Protein AF-A0A9E2UN70-F1 (afdb_monomer_lite)

Secondary structure (DSSP, 8-state):
----HHHHHHHHHHHHHHHH-SS-TTEEEPTT-SSEEEEEETTEEEEEE----PPP--------

Foldseek 3Di:
DDDDPVQVVQVVVVVVCCVVPVDPPQKDADPPDPFWIWHDRPPDIDIDGDDDPDDDDDDDDDDD

Structure (mmCIF, N/CA/C/O backbone):
data_AF-A0A9E2UN70-F1
#
_entry.id   AF-A0A9E2UN70-F1
#
loop_
_atom_site.group_PDB
_atom_site.id
_atom_site.type_symbol
_atom_site.label_atom_id
_atom_site.label_alt_id
_atom_site.label_comp_id
_atom_site.label_asym_id
_atom_site.label_entity_id
_atom_site.label_seq_id
_atom_site.pdbx_PDB_ins_code
_atom_site.Cartn_x
_atom_site.Cartn_y
_atom_site.Cartn_z
_atom_site.occupancy
_atom_site.B_iso_or_equiv
_atom_site.auth_seq_id
_atom_site.auth_comp_id
_atom_site.auth_asym_id
_atom_site.auth_atom_id
_atom_site.pdbx_PDB_model_num
ATOM 1 N N . MET A 1 1 ? -19.708 13.337 0.029 1.00 55.38 1 MET A N 1
ATOM 2 C CA . MET A 1 1 ? -19.088 12.156 0.670 1.00 55.38 1 MET A CA 1
ATOM 3 C C . MET A 1 1 ? -18.033 12.667 1.640 1.00 55.38 1 MET A C 1
ATOM 5 O O . MET A 1 1 ? -17.152 13.395 1.207 1.00 55.38 1 MET A O 1
ATOM 9 N N . LYS A 1 2 ? -18.182 12.408 2.942 1.00 80.94 2 LYS A N 1
ATOM 10 C CA . LYS A 1 2 ? -17.261 12.882 3.985 1.00 80.94 2 LYS A CA 1
ATOM 11 C C . LYS A 1 2 ? -16.534 11.662 4.536 1.00 80.94 2 LYS A C 1
ATOM 13 O O . LYS A 1 2 ? -17.192 10.671 4.837 1.00 80.94 2 LYS A O 1
ATOM 18 N N . ILE A 1 3 ? -15.209 11.720 4.608 1.00 80.56 3 ILE A N 1
ATOM 19 C CA . ILE A 1 3 ? -14.426 10.656 5.236 1.00 80.56 3 ILE A CA 1
ATOM 20 C C . ILE A 1 3 ? -14.680 10.744 6.739 1.00 80.56 3 ILE A C 1
ATOM 22 O O . ILE A 1 3 ? -14.599 11.827 7.324 1.00 80.56 3 ILE A O 1
ATOM 26 N N . ASP A 1 4 ? -15.032 9.621 7.351 1.00 86.44 4 ASP A N 1
ATOM 27 C CA . ASP A 1 4 ? -15.197 9.553 8.797 1.00 86.44 4 ASP A CA 1
ATOM 28 C C . ASP A 1 4 ? -13.833 9.785 9.476 1.00 86.44 4 ASP A C 1
ATOM 30 O O . ASP A 1 4 ? -12.814 9.214 9.075 1.00 86.44 4 ASP A O 1
ATOM 34 N N . LYS A 1 5 ? -13.810 10.667 10.484 1.00 84.88 5 LYS A N 1
ATOM 35 C CA . LYS A 1 5 ? -12.590 11.137 11.158 1.00 84.88 5 LYS A CA 1
ATOM 36 C C . LYS A 1 5 ? -11.725 9.985 11.657 1.00 84.88 5 LYS A C 1
ATOM 38 O O . LYS A 1 5 ? -10.505 10.094 11.592 1.00 84.88 5 LYS A O 1
ATO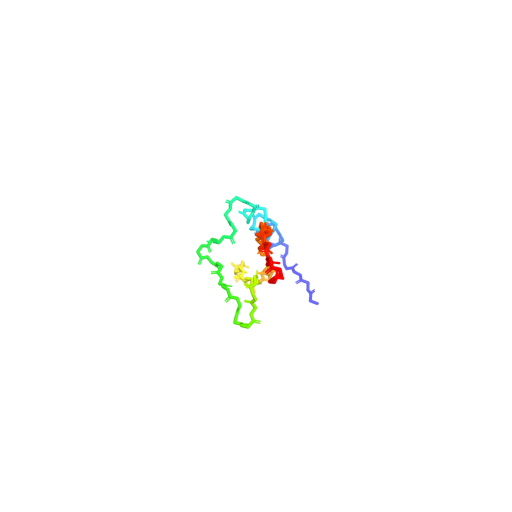M 43 N N . GLN A 1 6 ? -12.339 8.878 12.079 1.00 85.38 6 GLN A N 1
ATOM 44 C CA . GLN A 1 6 ? -11.611 7.696 12.547 1.00 85.38 6 GLN A CA 1
ATOM 45 C C . GLN A 1 6 ? -10.709 7.058 11.473 1.00 85.38 6 GLN A C 1
ATOM 47 O O . GLN A 1 6 ? -9.765 6.345 11.808 1.00 85.38 6 GLN A O 1
ATOM 52 N N . TYR A 1 7 ? -10.996 7.285 10.187 1.00 91.19 7 TYR A N 1
ATOM 53 C CA . TYR A 1 7 ? -10.198 6.758 9.080 1.00 91.19 7 TYR A CA 1
ATOM 54 C C . TYR A 1 7 ? -9.168 7.753 8.565 1.00 91.19 7 TYR A C 1
ATOM 56 O O . TYR A 1 7 ? -8.206 7.313 7.953 1.00 91.19 7 TYR A O 1
ATOM 64 N N . ILE A 1 8 ? -9.321 9.058 8.819 1.00 93.06 8 ILE A N 1
ATOM 65 C CA . ILE A 1 8 ? -8.366 10.070 8.340 1.00 93.06 8 ILE A CA 1
ATOM 66 C C . ILE A 1 8 ? -6.964 9.747 8.854 1.00 93.06 8 ILE A C 1
ATOM 68 O O . ILE A 1 8 ? -6.045 9.607 8.055 1.00 93.06 8 ILE A O 1
ATOM 72 N N . GLN A 1 9 ? -6.823 9.543 10.165 1.00 94.00 9 GLN A N 1
ATOM 73 C CA . GLN A 1 9 ? -5.532 9.220 10.769 1.00 94.00 9 GLN A CA 1
ATOM 74 C C . GLN A 1 9 ? -4.959 7.900 10.232 1.00 94.00 9 GLN A C 1
ATOM 76 O O . GLN A 1 9 ? -3.820 7.868 9.783 1.00 94.00 9 GLN A O 1
ATOM 81 N N . LYS A 1 10 ? -5.784 6.848 10.145 1.00 95.00 10 LYS A N 1
ATOM 82 C CA . LYS A 1 10 ? -5.371 5.545 9.593 1.00 95.00 10 LYS A CA 1
ATOM 83 C C . LYS A 1 10 ? -4.922 5.628 8.133 1.00 95.00 10 LYS A C 1
ATOM 85 O O . LYS A 1 10 ? -4.030 4.898 7.722 1.00 95.00 10 LYS A O 1
ATOM 90 N N . ILE A 1 11 ? -5.573 6.470 7.329 1.00 95.62 11 ILE A N 1
ATOM 91 C CA . ILE A 1 11 ? -5.215 6.681 5.922 1.00 95.62 11 ILE A CA 1
ATOM 92 C C . ILE A 1 11 ? -3.871 7.404 5.831 1.00 95.62 11 ILE A C 1
ATOM 94 O O . ILE A 1 11 ? -3.046 7.001 5.018 1.00 95.62 11 ILE A O 1
ATOM 98 N N . VAL A 1 12 ? -3.645 8.429 6.657 1.00 95.69 12 VAL A N 1
ATOM 99 C CA . VAL A 1 12 ? -2.371 9.164 6.695 1.00 95.69 12 VAL A CA 1
ATOM 100 C C . VAL A 1 12 ? -1.227 8.235 7.095 1.00 95.69 12 VAL A C 1
ATOM 102 O O . VAL A 1 12 ? -0.281 8.100 6.327 1.00 95.69 12 VAL A O 1
ATOM 105 N N . GLU A 1 13 ? -1.362 7.505 8.203 1.00 95.75 13 GLU A N 1
ATOM 106 C CA . GLU A 1 13 ? -0.352 6.539 8.667 1.00 95.75 13 GLU A CA 1
ATOM 107 C C . GLU A 1 13 ? -0.062 5.462 7.608 1.00 95.75 13 GLU A C 1
ATOM 109 O O . GLU A 1 13 ? 1.088 5.103 7.351 1.00 95.75 13 GLU A O 1
ATOM 114 N N . ALA A 1 14 ? -1.108 4.964 6.940 1.00 96.19 14 ALA A N 1
ATOM 115 C CA . ALA A 1 14 ? -0.956 4.003 5.857 1.00 96.19 14 ALA A CA 1
ATOM 116 C C . ALA A 1 14 ? -0.173 4.588 4.669 1.00 96.19 14 ALA A C 1
ATOM 118 O O . ALA A 1 14 ? 0.681 3.894 4.124 1.00 96.19 14 ALA A O 1
ATOM 119 N N . ILE A 1 15 ? -0.437 5.839 4.277 1.00 96.31 15 ILE A N 1
ATOM 120 C CA . ILE A 1 15 ? 0.291 6.525 3.198 1.00 96.31 15 ILE A CA 1
ATOM 121 C C . ILE A 1 15 ? 1.753 6.742 3.587 1.00 96.31 15 ILE A C 1
ATOM 123 O O . ILE A 1 15 ? 2.630 6.453 2.780 1.00 96.31 15 ILE A O 1
ATOM 127 N N . GLU A 1 16 ? 2.025 7.200 4.808 1.00 97.00 16 GLU A N 1
ATOM 128 C CA . GLU A 1 16 ? 3.393 7.407 5.297 1.00 97.00 16 GLU A CA 1
ATOM 129 C C . GLU A 1 16 ? 4.195 6.098 5.278 1.00 97.00 16 GLU A C 1
ATOM 131 O O . GLU A 1 16 ? 5.330 6.071 4.805 1.00 97.00 16 GLU A O 1
ATOM 136 N N . SER A 1 17 ? 3.578 4.976 5.667 1.00 96.19 17 SER A N 1
ATOM 137 C CA . SER A 1 17 ? 4.236 3.661 5.642 1.00 96.19 17 SER A CA 1
ATOM 138 C C . SER A 1 17 ? 4.611 3.156 4.239 1.00 96.19 17 SER A C 1
ATOM 140 O O . SER A 1 17 ? 5.488 2.299 4.116 1.00 96.19 17 SER A O 1
ATOM 142 N N . LEU A 1 18 ? 3.985 3.683 3.174 1.00 96.38 18 LEU A N 1
ATOM 143 C CA . LEU A 1 18 ? 4.291 3.288 1.792 1.00 96.38 18 LEU A CA 1
ATOM 144 C C . LEU A 1 18 ? 5.688 3.729 1.344 1.00 96.38 18 LEU A C 1
ATOM 146 O O . LEU A 1 18 ? 6.219 3.141 0.404 1.00 96.38 18 LEU A O 1
ATOM 150 N N . ALA A 1 19 ? 6.279 4.736 1.994 1.00 93.75 19 ALA A N 1
ATOM 151 C CA . ALA A 1 19 ? 7.651 5.151 1.716 1.00 93.75 19 ALA A CA 1
ATOM 152 C C . ALA A 1 19 ? 8.666 4.066 2.118 1.00 93.75 19 ALA A C 1
ATOM 154 O O . ALA A 1 19 ? 9.600 3.792 1.370 1.00 93.75 19 ALA A O 1
ATOM 155 N N . GLU A 1 20 ? 8.441 3.415 3.263 1.00 96.06 20 GLU A N 1
ATOM 156 C CA . GLU A 1 20 ? 9.311 2.359 3.799 1.00 96.06 20 GLU A CA 1
ATOM 157 C C . GLU A 1 20 ? 9.051 1.005 3.129 1.00 96.06 20 GLU A C 1
ATOM 159 O O . GLU A 1 20 ? 9.971 0.264 2.784 1.00 96.06 20 GLU A O 1
ATOM 164 N N . ASN A 1 21 ? 7.775 0.668 2.929 1.00 96.19 21 ASN A N 1
ATOM 165 C CA . ASN A 1 21 ? 7.367 -0.538 2.226 1.00 96.19 21 ASN A CA 1
ATOM 166 C C . ASN A 1 21 ? 6.294 -0.193 1.188 1.00 96.19 21 ASN A C 1
ATOM 168 O O . ASN A 1 21 ? 5.109 -0.166 1.525 1.00 96.19 21 ASN A O 1
ATOM 172 N N . PRO A 1 22 ? 6.671 -0.002 -0.086 1.00 95.44 22 PRO A N 1
ATOM 173 C CA . PRO A 1 22 ? 5.718 0.330 -1.137 1.00 95.44 22 PRO A CA 1
ATOM 174 C C . PRO A 1 22 ? 4.781 -0.829 -1.502 1.00 95.44 22 PRO A C 1
ATOM 176 O O . PRO A 1 22 ? 3.810 -0.607 -2.222 1.00 95.44 22 PRO A O 1
ATOM 179 N N . PHE A 1 23 ? 5.013 -2.058 -1.025 1.00 96.19 23 PHE A N 1
ATOM 180 C CA . PHE A 1 23 ? 4.192 -3.235 -1.341 1.00 96.19 23 PHE A CA 1
ATOM 181 C C . PHE A 1 23 ? 3.755 -3.998 -0.078 1.00 96.19 23 PHE A C 1
ATOM 183 O O . PHE A 1 23 ? 4.054 -5.187 0.072 1.00 96.19 23 PHE A O 1
ATOM 190 N N . PRO A 1 24 ? 3.013 -3.363 0.849 1.00 96.12 24 PRO A N 1
ATOM 191 C CA . PRO A 1 24 ? 2.545 -4.040 2.052 1.00 96.12 24 PRO A CA 1
ATOM 192 C C . PRO A 1 24 ? 1.517 -5.134 1.694 1.00 96.12 24 PRO A C 1
ATOM 194 O O . PRO A 1 24 ? 0.879 -5.053 0.640 1.00 96.12 24 PRO A O 1
ATOM 197 N N . PRO A 1 25 ? 1.251 -6.125 2.567 1.00 94.12 25 PRO A N 1
ATOM 198 C CA . PRO A 1 25 ? 0.360 -7.257 2.259 1.00 94.12 25 PRO A CA 1
ATOM 199 C C . PRO A 1 25 ? -1.071 -6.880 1.835 1.00 94.12 25 PRO A C 1
ATOM 201 O O . PRO A 1 25 ? -1.753 -7.633 1.143 1.00 94.12 25 PRO A O 1
ATOM 204 N N . GLN A 1 26 ? -1.550 -5.709 2.257 1.00 94.62 26 GLN A N 1
ATOM 205 C CA . GLN A 1 26 ? -2.877 -5.190 1.913 1.00 94.62 26 GLN A CA 1
ATOM 206 C C . GLN A 1 26 ? -2.909 -4.452 0.564 1.00 94.62 26 GLN A C 1
ATOM 208 O O . GLN A 1 26 ? -3.986 -4.042 0.110 1.00 94.62 26 GLN A O 1
ATOM 213 N N . SER A 1 27 ? -1.751 -4.278 -0.076 1.00 97.31 27 SER A N 1
ATOM 214 C CA . SER A 1 27 ? -1.635 -3.710 -1.412 1.00 97.31 27 SER A CA 1
ATOM 215 C C . SER A 1 27 ? -1.913 -4.757 -2.491 1.00 97.31 27 SER A C 1
ATOM 217 O O . SER A 1 27 ? -1.616 -5.943 -2.350 1.00 97.31 27 SER A O 1
ATOM 219 N N . LYS A 1 28 ? -2.522 -4.325 -3.595 1.00 97.12 28 LYS A N 1
ATOM 220 C CA . LYS A 1 28 ? -2.678 -5.132 -4.811 1.00 97.12 28 LYS A CA 1
ATOM 221 C C . LYS A 1 28 ? -2.388 -4.279 -6.034 1.00 97.12 28 LYS A C 1
ATOM 223 O O . LYS A 1 28 ? -2.922 -3.175 -6.134 1.00 97.12 28 LYS A O 1
ATOM 228 N N . LYS A 1 29 ? -1.611 -4.811 -6.981 1.00 96.69 29 LYS A N 1
ATOM 229 C CA . LYS A 1 29 ? -1.419 -4.181 -8.292 1.00 96.69 29 LYS A CA 1
ATOM 230 C C . LYS A 1 29 ? -2.761 -4.090 -9.020 1.00 96.69 29 LYS A C 1
ATOM 232 O O . LYS A 1 29 ? -3.544 -5.047 -9.017 1.00 96.69 29 LYS A O 1
ATOM 237 N N . LEU A 1 30 ? -3.050 -2.936 -9.609 1.00 96.69 30 LEU A N 1
ATOM 238 C CA . LEU A 1 30 ? -4.229 -2.767 -10.448 1.00 96.69 30 LEU A CA 1
ATOM 239 C C . LEU A 1 30 ? -4.007 -3.464 -11.792 1.00 96.69 30 LEU A C 1
ATOM 241 O O . LEU A 1 30 ? -2.924 -3.403 -12.371 1.00 96.69 30 LEU A O 1
ATOM 245 N N . LYS A 1 31 ? -5.047 -4.134 -12.297 1.00 93.44 31 LYS A N 1
ATOM 246 C CA . LYS A 1 31 ? -5.011 -4.713 -13.645 1.00 93.44 31 LYS A CA 1
ATOM 247 C C . LYS A 1 31 ? -4.904 -3.582 -14.673 1.00 93.44 31 LYS A C 1
ATOM 249 O O . LYS A 1 31 ? -5.543 -2.550 -14.488 1.00 93.44 31 LYS A O 1
ATOM 254 N N . HIS A 1 32 ? -4.151 -3.812 -15.748 1.00 90.31 32 HIS A N 1
ATOM 255 C CA . HIS A 1 32 ? -3.938 -2.847 -16.840 1.00 90.31 32 HIS A CA 1
ATOM 256 C C . HIS A 1 32 ? -3.246 -1.541 -16.417 1.00 90.31 32 HIS A C 1
ATOM 258 O O . HIS A 1 32 ? -3.458 -0.501 -17.031 1.00 90.31 32 HIS A O 1
ATOM 264 N N . SER A 1 33 ? -2.424 -1.587 -15.367 1.00 89.94 33 SER A N 1
ATOM 265 C CA . SER A 1 33 ? -1.526 -0.491 -15.022 1.00 89.94 33 SER A CA 1
ATOM 266 C C . SER A 1 33 ? -0.094 -0.995 -14.901 1.00 89.94 33 SER A C 1
ATOM 268 O O . SER A 1 33 ? 0.157 -2.054 -14.320 1.00 89.94 33 SER A O 1
ATOM 270 N N . GLU A 1 34 ? 0.843 -0.208 -15.424 1.00 86.69 34 GLU A N 1
ATOM 271 C CA . GLU A 1 34 ? 2.275 -0.489 -15.351 1.00 86.69 34 GLU A CA 1
ATOM 272 C C . GLU A 1 34 ? 2.779 -0.449 -13.903 1.00 86.69 34 GLU A C 1
ATOM 274 O O . GLU A 1 34 ? 3.482 -1.365 -13.468 1.00 86.69 34 GLU A O 1
ATOM 279 N N . SER A 1 35 ? 2.345 0.553 -13.132 1.00 92.94 35 SER A N 1
ATOM 280 C CA . SER A 1 35 ? 2.916 0.893 -11.822 1.00 92.94 35 SER A CA 1
ATOM 281 C C . SER A 1 35 ? 1.893 1.324 -10.765 1.00 92.94 35 SER A C 1
ATOM 283 O O . SER A 1 35 ? 2.283 1.831 -9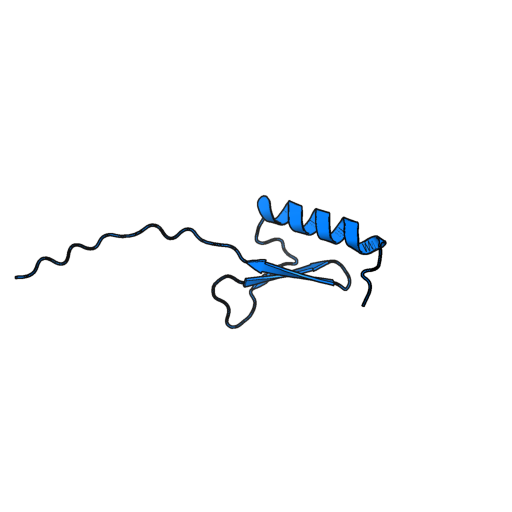.717 1.00 92.94 35 SER A O 1
ATOM 285 N N . SER A 1 36 ? 0.584 1.156 -10.997 1.00 95.88 36 SER A N 1
ATOM 286 C CA . SER A 1 36 ? -0.449 1.546 -10.021 1.00 95.88 36 SER A CA 1
ATOM 287 C C . SER A 1 36 ? -0.909 0.393 -9.132 1.00 95.88 36 SER A C 1
ATOM 289 O O . SER A 1 36 ? -1.153 -0.732 -9.579 1.00 95.88 36 SER A O 1
ATOM 291 N N . TYR A 1 37 ? -1.116 0.717 -7.863 1.00 97.44 37 TYR A N 1
ATOM 292 C CA . TYR A 1 37 ? -1.469 -0.199 -6.791 1.00 97.44 37 TYR A CA 1
ATOM 293 C C . TYR A 1 37 ? -2.643 0.357 -5.986 1.00 97.44 37 TYR A C 1
ATOM 295 O O . TYR A 1 37 ? -2.953 1.548 -6.013 1.00 97.44 37 TYR A O 1
ATOM 303 N N . ARG A 1 38 ? -3.317 -0.533 -5.261 1.00 97.00 38 ARG A N 1
ATOM 304 C CA . ARG A 1 38 ? -4.399 -0.204 -4.336 1.00 97.00 38 ARG A CA 1
ATOM 305 C C . ARG A 1 38 ? -4.102 -0.775 -2.965 1.00 97.00 38 ARG A C 1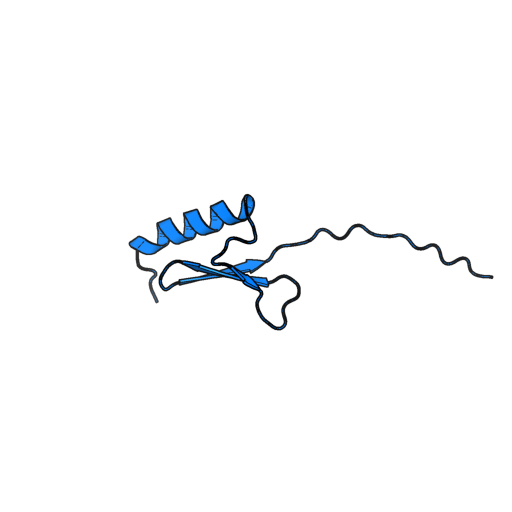
ATOM 307 O O . ARG A 1 38 ? -4.013 -1.994 -2.838 1.00 97.00 38 ARG A O 1
ATOM 314 N N . LEU A 1 39 ? -4.116 0.074 -1.948 1.00 97.69 39 LEU A N 1
ATOM 315 C CA . LEU A 1 39 ? -4.073 -0.294 -0.538 1.00 97.69 39 LEU A CA 1
ATOM 316 C C . LEU A 1 39 ? -5.470 -0.177 0.087 1.00 97.69 39 LEU A C 1
ATOM 318 O O . LEU A 1 39 ? -6.172 0.811 -0.134 1.00 97.69 39 LEU A O 1
ATOM 322 N N . ARG A 1 40 ? -5.906 -1.189 0.847 1.00 96.12 40 ARG A N 1
ATOM 323 C CA . ARG A 1 40 ? -7.178 -1.146 1.589 1.00 96.12 40 ARG A CA 1
ATOM 324 C C . ARG A 1 40 ? -6.939 -0.647 3.015 1.00 96.12 40 ARG A C 1
ATOM 326 O O . ARG A 1 40 ? -6.202 -1.289 3.748 1.00 96.12 40 ARG A O 1
ATOM 333 N N . VAL A 1 41 ? -7.638 0.416 3.416 1.00 95.00 41 VAL A N 1
ATOM 334 C CA . VAL A 1 41 ? -7.604 0.977 4.777 1.00 95.00 41 VAL A CA 1
ATOM 335 C C . VAL A 1 41 ? -9.032 1.013 5.320 1.00 95.00 41 VAL A C 1
ATOM 337 O O . VAL A 1 41 ? -9.789 1.955 5.084 1.00 95.00 41 VAL A O 1
ATOM 340 N N . GLY A 1 42 ? -9.437 -0.073 5.984 1.00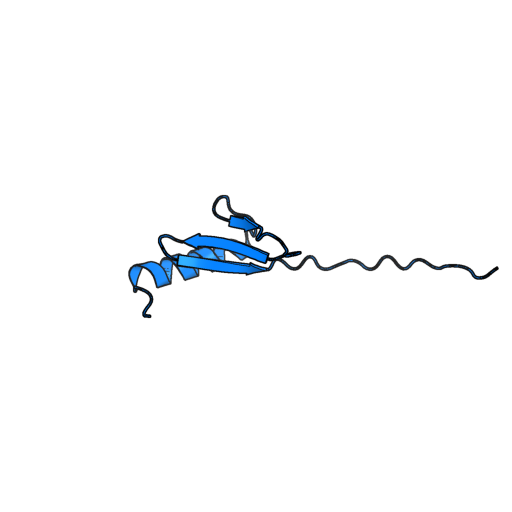 91.56 42 GLY A N 1
ATOM 341 C CA . GLY A 1 42 ? -10.829 -0.283 6.388 1.00 91.56 42 GLY A CA 1
ATOM 342 C C . GLY A 1 42 ? -11.781 -0.301 5.187 1.00 91.56 42 GLY A C 1
ATOM 343 O O . GLY A 1 42 ? -11.671 -1.172 4.313 1.00 91.56 42 GLY A O 1
ATOM 344 N N . ASP A 1 43 ? -12.687 0.676 5.141 1.00 91.75 43 ASP A N 1
ATOM 345 C CA . ASP A 1 43 ? -13.667 0.843 4.057 1.00 91.75 43 ASP A CA 1
ATOM 346 C C . ASP A 1 43 ? -13.151 1.705 2.896 1.00 91.75 43 ASP A C 1
ATOM 348 O O . ASP A 1 43 ? -13.747 1.733 1.814 1.00 91.75 43 ASP A O 1
ATOM 352 N N . TYR A 1 44 ? -11.999 2.353 3.079 1.00 94.44 44 TYR A N 1
ATOM 353 C CA . TYR A 1 44 ? -11.376 3.214 2.083 1.00 94.44 44 TYR A CA 1
ATOM 354 C C . TYR A 1 44 ? -10.297 2.475 1.288 1.00 94.44 44 TYR A C 1
ATOM 356 O O . TYR A 1 44 ? -9.773 1.424 1.677 1.00 94.44 44 TYR A O 1
ATOM 364 N N . ARG A 1 45 ? -9.983 3.028 0.116 1.00 94.81 45 ARG A N 1
ATOM 365 C CA . ARG A 1 45 ? -8.961 2.521 -0.800 1.00 94.81 45 ARG A CA 1
ATOM 366 C C . ARG A 1 45 ? -8.046 3.673 -1.181 1.00 94.81 45 ARG A C 1
ATOM 368 O O . ARG A 1 45 ? -8.526 4.665 -1.720 1.00 94.81 45 ARG A O 1
ATOM 375 N N . VAL A 1 46 ? -6.755 3.515 -0.926 1.00 96.19 46 VAL A N 1
ATOM 376 C CA . VAL A 1 46 ? -5.712 4.428 -1.398 1.00 96.19 46 VAL A CA 1
ATOM 377 C C . VAL A 1 46 ? -5.181 3.872 -2.713 1.00 96.19 46 VAL A C 1
ATOM 379 O O . VAL A 1 46 ? -4.791 2.705 -2.772 1.00 96.19 46 VAL A O 1
ATOM 382 N N . ILE A 1 47 ? -5.206 4.680 -3.770 1.00 97.12 47 ILE A N 1
ATOM 383 C CA . ILE A 1 47 ? -4.570 4.357 -5.050 1.00 97.12 47 ILE A CA 1
ATOM 384 C C 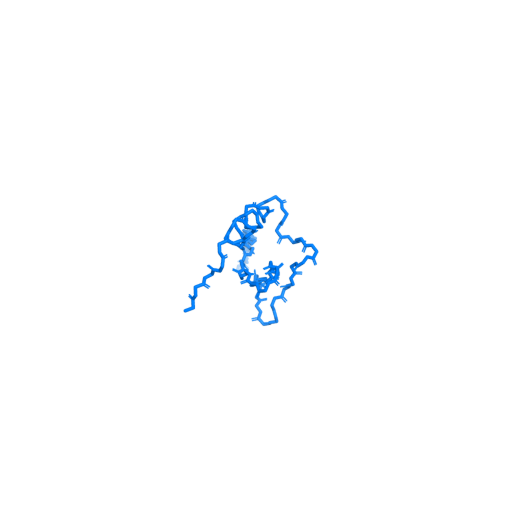. ILE A 1 47 ? -3.251 5.113 -5.103 1.00 97.12 47 ILE A C 1
ATOM 386 O O . ILE A 1 47 ? -3.240 6.321 -4.888 1.00 97.12 47 ILE A O 1
ATOM 390 N N . TYR A 1 48 ? -2.158 4.405 -5.362 1.00 96.69 48 TYR A N 1
ATOM 391 C CA . TYR A 1 48 ? -0.818 4.982 -5.412 1.00 96.69 48 TYR A CA 1
ATOM 392 C C . TYR A 1 48 ? -0.013 4.374 -6.558 1.00 96.69 48 TYR A C 1
ATOM 394 O O . TYR A 1 48 ? -0.380 3.331 -7.109 1.00 96.69 48 TYR A O 1
ATOM 402 N N . GLN A 1 49 ? 1.066 5.049 -6.934 1.00 95.56 49 GLN A N 1
ATOM 403 C CA . GLN A 1 49 ? 1.997 4.608 -7.964 1.00 95.56 49 GLN A CA 1
ATOM 404 C C . GLN A 1 49 ? 3.386 4.438 -7.362 1.00 95.56 49 GLN A C 1
ATOM 406 O O . GLN A 1 49 ? 3.742 5.139 -6.418 1.00 95.56 49 GLN A O 1
ATOM 411 N N . VAL A 1 50 ? 4.142 3.482 -7.894 1.00 92.88 50 VAL A N 1
ATOM 412 C CA . VAL A 1 50 ? 5.547 3.276 -7.535 1.00 92.88 50 VAL A CA 1
ATOM 413 C C . VAL A 1 50 ? 6.379 3.502 -8.785 1.00 92.88 50 VAL A C 1
ATOM 415 O O . VAL A 1 50 ? 6.342 2.696 -9.716 1.00 92.88 50 VAL A O 1
ATOM 418 N N . ASP A 1 51 ? 7.106 4.612 -8.814 1.00 87.31 51 ASP A N 1
ATOM 419 C CA . ASP A 1 51 ? 7.946 4.967 -9.950 1.00 87.31 51 ASP A CA 1
ATOM 420 C C . ASP A 1 51 ? 9.284 4.237 -9.862 1.00 87.31 51 ASP A C 1
ATOM 422 O O . ASP A 1 51 ? 10.112 4.481 -8.985 1.00 87.31 51 ASP A O 1
ATOM 426 N N . HIS A 1 52 ? 9.519 3.330 -10.805 1.00 75.31 52 HIS A N 1
ATOM 427 C CA . HIS A 1 52 ? 10.843 2.766 -11.015 1.00 75.31 52 HIS A CA 1
ATOM 428 C C . HIS A 1 52 ? 11.629 3.741 -11.892 1.00 75.31 52 HIS A C 1
ATOM 430 O O . HIS A 1 52 ? 11.368 3.838 -13.094 1.00 75.31 52 HIS A O 1
ATOM 436 N N . VAL A 1 53 ? 12.584 4.472 -11.311 1.00 75.44 53 VAL A N 1
ATOM 437 C CA . VAL A 1 53 ? 13.526 5.282 -12.095 1.00 75.44 53 VAL A CA 1
ATOM 438 C C . VAL A 1 53 ? 14.247 4.347 -13.068 1.00 75.44 53 VAL A C 1
ATOM 440 O O . VAL A 1 53 ? 15.005 3.468 -12.662 1.00 75.44 53 VAL A O 1
ATOM 443 N N . ARG A 1 54 ? 13.964 4.493 -14.367 1.00 61.97 54 ARG A N 1
ATOM 444 C CA . ARG A 1 54 ? 14.603 3.699 -15.419 1.00 61.97 54 ARG A CA 1
ATOM 445 C C . ARG A 1 54 ? 16.018 4.216 -15.657 1.00 61.97 54 ARG A C 1
ATOM 447 O O . ARG A 1 54 ? 16.210 5.349 -16.091 1.00 61.97 54 ARG A O 1
ATOM 454 N N . THR A 1 55 ? 16.998 3.355 -15.419 1.00 52.78 55 THR A N 1
ATOM 455 C CA . THR A 1 55 ? 18.378 3.532 -15.876 1.00 52.78 55 THR A CA 1
ATOM 456 C C . THR A 1 55 ? 18.417 3.405 -17.399 1.00 52.78 55 THR A C 1
ATOM 458 O O . THR A 1 55 ? 17.906 2.435 -17.959 1.00 52.78 55 THR A O 1
ATOM 461 N N . TRP A 1 56 ? 19.008 4.381 -18.084 1.00 56.69 56 TRP A N 1
ATOM 462 C CA . TRP A 1 56 ? 19.139 4.361 -19.539 1.00 56.69 56 TRP A CA 1
ATOM 463 C C . TRP A 1 56 ? 20.304 3.465 -19.960 1.00 56.69 56 TRP A C 1
ATOM 465 O O . TRP A 1 56 ? 21.457 3.744 -19.639 1.00 56.69 56 TRP A O 1
ATOM 475 N N . THR A 1 57 ? 20.023 2.408 -20.721 1.00 59.44 57 THR A N 1
ATOM 476 C CA . THR A 1 57 ? 21.057 1.671 -21.457 1.00 59.44 57 THR A CA 1
ATOM 477 C C . THR A 1 57 ? 21.276 2.364 -22.799 1.00 59.44 57 THR A C 1
ATOM 479 O O . THR A 1 57 ? 20.460 2.236 -23.710 1.00 59.44 57 THR A O 1
ATOM 482 N N . ILE A 1 58 ? 22.370 3.117 -22.933 1.00 75.31 58 ILE A N 1
ATOM 483 C CA . ILE A 1 58 ? 22.788 3.672 -24.227 1.00 75.31 58 ILE A CA 1
ATOM 484 C C . ILE A 1 58 ? 23.306 2.509 -25.078 1.00 75.31 58 ILE A C 1
ATOM 486 O O . ILE A 1 58 ? 24.393 1.989 -24.836 1.00 75.31 58 ILE A O 1
ATOM 490 N N . SER A 1 59 ? 22.530 2.085 -26.073 1.00 69.94 59 SER A N 1
ATOM 491 C CA . SER A 1 59 ? 22.989 1.154 -27.106 1.00 69.94 59 SER A CA 1
ATOM 492 C C . SER A 1 59 ? 23.498 1.960 -28.302 1.00 69.94 59 SER A C 1
ATOM 494 O O . SER A 1 59 ? 22.741 2.648 -28.984 1.00 69.94 59 SER A O 1
ATOM 496 N N . LYS A 1 60 ? 24.813 1.907 -28.545 1.00 65.31 60 LYS A N 1
ATOM 497 C CA . LYS A 1 60 ? 25.447 2.496 -29.729 1.00 65.31 60 LYS A CA 1
ATOM 498 C C . LYS A 1 60 ? 25.283 1.512 -30.888 1.00 65.31 60 LYS A C 1
ATOM 500 O O . LYS A 1 60 ? 26.044 0.554 -30.986 1.00 65.31 60 LYS A O 1
ATOM 505 N N . HIS A 1 61 ? 24.301 1.726 -31.757 1.00 57.09 61 HIS A N 1
ATOM 506 C CA . HIS A 1 61 ? 24.288 1.036 -33.045 1.00 57.09 61 HIS A CA 1
ATOM 507 C C . HIS A 1 61 ? 25.307 1.721 -33.960 1.00 57.09 61 HIS A C 1
ATOM 509 O O . HIS A 1 61 ? 25.098 2.848 -34.403 1.00 57.09 61 HIS A O 1
ATOM 515 N N . GLY A 1 62 ? 26.449 1.064 -34.179 1.00 53.31 62 GLY A N 1
ATOM 516 C CA . GLY A 1 62 ? 27.349 1.426 -35.268 1.00 53.31 62 GLY A CA 1
ATOM 517 C C . GLY A 1 62 ? 26.616 1.231 -36.593 1.00 53.31 62 GLY A C 1
ATOM 518 O O . GLY A 1 62 ? 26.092 0.148 -36.846 1.00 53.31 62 GLY A O 1
ATOM 519 N N . LEU A 1 63 ? 26.531 2.293 -37.393 1.00 50.22 63 LEU A N 1
ATOM 520 C CA . LEU A 1 63 ? 26.229 2.163 -38.816 1.00 50.22 63 LEU A CA 1
ATOM 521 C C . LEU A 1 63 ? 27.412 1.450 -39.499 1.00 50.22 63 LEU A C 1
ATOM 523 O O . LEU A 1 63 ? 28.538 1.614 -39.019 1.00 50.22 63 LEU A O 1
ATOM 527 N N . PRO A 1 64 ? 27.148 0.634 -40.536 1.00 57.81 64 PRO A N 1
ATOM 528 C CA . PRO A 1 64 ? 28.181 -0.108 -41.257 1.00 57.81 64 PRO A C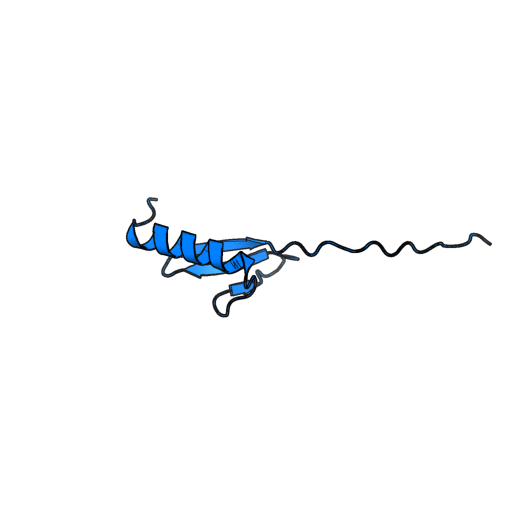A 1
ATOM 529 C C . PRO A 1 64 ? 29.257 0.804 -41.855 1.00 57.81 64 PRO A C 1
ATOM 531 O O . PRO A 1 64 ? 28.926 1.957 -42.220 1.00 57.81 64 PRO A O 1
#

Radius of gyration: 17.97 Å; chains: 1; bounding box: 47×20×54 Å

Sequence (64 aa):
MKIDKQYIQKIVEAIESLAENPFPPQSKKLKHSESSYRLRVGDYRVIYQVDHVRTWTISKHGLP

pLDDT: mean 86.68, std 14.22, range [50.22, 97.69]